Protein AF-A0A9D4DNT0-F1 (afdb_monomer)

Mean predicted aligned error: 7.51 Å

Radius of gyration: 30.44 Å; Cα contacts (8 Å, |Δi|>4): 40; chains: 1; bounding box: 56×17×82 Å

Sequence (84 aa):
MYCEDHSQLCCTNCAFLNHRQCKQVKLVSDIVKTNSTNLNKLLVTIQTILGEMKILRDKQKASMASVQSLYDRQLKIIQKTRRK

Solvent-accessible surface area (backbone atoms only — not comparable to full-atom values): 4694 Å² total; per-residue (Å²): 67,29,30,62,87,74,72,41,80,36,54,71,65,48,42,60,72,78,36,61,85,50,89,46,68,41,56,53,69,56,53,52,52,53,50,51,53,51,50,51,51,51,52,52,52,51,52,52,52,54,52,53,52,49,53,52,51,53,51,50,52,54,50,51,54,51,54,50,54,54,51,55,50,49,51,54,51,54,56,55,60,76,74,110

Nearest PDB structures (foldseek):
  6h3a-assembly1_A  TM=5.168E-01  e=4.018E-01  Homo sapiens

pLDDT: mean 93.12, std 6.23, range [53.72, 98.31]

Organism: Dreissena polymorpha (NCBI:txid45954)

Secondary structure (DSSP, 8-state):
-EETTTTEE--HHHHHHTSTT-S-EE-HHHHHHHHHHHHHHHHHHHHHHHHHHHHHHHHHHHHHHHHHHHHHHHHHHHHHHTT-

Foldseek 3Di:
DAQPVVRDDDDPVCCVPVVVVRPGDDDPVVVVVVVVVVVVVVVVVVVVVVVVVVVVVVVVVVVVVVVVVVVVVVVVVVVVVVVD

Structure (mmCIF, N/CA/C/O backbone):
data_AF-A0A9D4DNT0-F1
#
_entry.id   AF-A0A9D4DNT0-F1
#
loop_
_atom_site.group_PDB
_atom_site.id
_atom_site.type_symbol
_atom_site.label_atom_i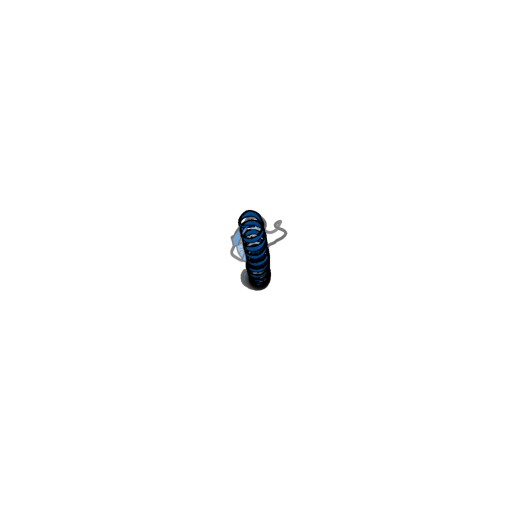d
_atom_site.label_alt_id
_atom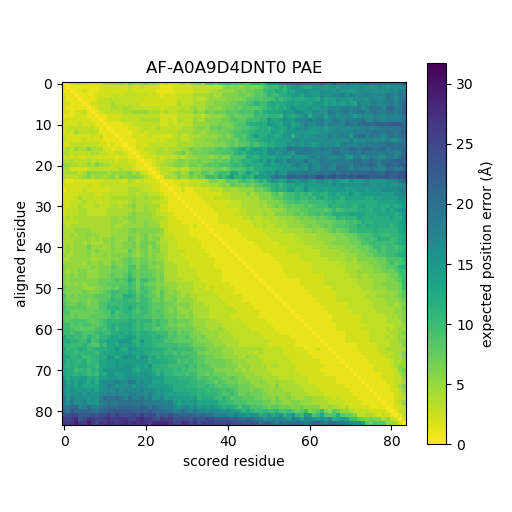_site.label_comp_id
_atom_site.label_asym_id
_atom_site.label_entity_id
_atom_site.label_seq_id
_atom_site.pdbx_PDB_ins_code
_atom_site.Cartn_x
_atom_site.Cartn_y
_atom_site.Cartn_z
_atom_site.occupancy
_atom_site.B_iso_or_equiv
_atom_site.auth_seq_id
_atom_site.auth_comp_id
_atom_site.auth_asym_id
_atom_site.auth_atom_id
_atom_site.pdbx_PDB_model_num
ATOM 1 N N . MET A 1 1 ? 16.205 -2.946 -25.411 1.00 90.69 1 MET A N 1
ATOM 2 C CA . MET A 1 1 ? 16.124 -1.599 -24.808 1.00 90.69 1 MET A CA 1
ATOM 3 C C . MET A 1 1 ? 14.662 -1.284 -24.540 1.00 90.69 1 MET A C 1
ATOM 5 O O . MET A 1 1 ? 13.792 -1.956 -25.085 1.00 90.69 1 MET A O 1
ATOM 9 N N . TYR A 1 2 ? 14.390 -0.298 -23.702 1.00 92.75 2 TYR A N 1
ATOM 10 C CA . TYR A 1 2 ? 13.056 0.250 -23.496 1.00 92.75 2 TYR A CA 1
ATOM 11 C C . TYR A 1 2 ? 13.137 1.768 -23.580 1.00 92.75 2 TYR A C 1
ATOM 13 O O . TYR A 1 2 ? 14.041 2.369 -22.997 1.00 92.75 2 TYR A O 1
ATOM 21 N N . CYS A 1 3 ? 12.217 2.369 -24.321 1.00 93.00 3 CYS A N 1
ATOM 22 C CA . CYS A 1 3 ? 12.072 3.811 -24.425 1.00 93.00 3 CYS A CA 1
ATOM 23 C C . CYS A 1 3 ? 10.928 4.249 -23.508 1.00 93.00 3 CYS A C 1
ATOM 25 O O . CYS A 1 3 ? 9.780 3.897 -23.767 1.00 93.00 3 CYS A O 1
ATOM 27 N N . GLU A 1 4 ? 11.227 5.004 -22.449 1.00 89.69 4 GLU A N 1
ATOM 28 C CA . GLU A 1 4 ? 10.204 5.500 -21.516 1.00 89.69 4 GLU A CA 1
ATOM 29 C C . GLU A 1 4 ? 9.338 6.585 -22.160 1.00 89.69 4 GLU A C 1
ATOM 31 O O . GLU A 1 4 ? 8.127 6.573 -21.960 1.00 89.69 4 GLU A O 1
ATOM 36 N N . ASP A 1 5 ? 9.922 7.436 -23.012 1.00 91.69 5 ASP A N 1
ATOM 37 C CA . ASP A 1 5 ? 9.201 8.514 -23.708 1.00 91.69 5 ASP A CA 1
ATOM 38 C C . ASP A 1 5 ? 8.033 7.981 -24.565 1.00 91.69 5 ASP A C 1
ATOM 40 O O . ASP A 1 5 ? 7.024 8.656 -24.737 1.00 91.69 5 ASP A O 1
ATOM 44 N N . HIS A 1 6 ? 8.154 6.747 -25.066 1.00 91.25 6 HIS A N 1
ATOM 45 C CA . HIS A 1 6 ? 7.138 6.069 -25.881 1.00 91.25 6 HIS A CA 1
ATOM 46 C C . HIS A 1 6 ? 6.535 4.834 -25.203 1.00 91.25 6 HIS A C 1
ATOM 48 O O . HIS A 1 6 ? 5.738 4.126 -25.809 1.00 91.25 6 HIS A O 1
ATOM 54 N N . SER A 1 7 ? 6.944 4.547 -23.966 1.00 90.19 7 SER A N 1
ATOM 55 C CA . SER A 1 7 ? 6.537 3.368 -23.196 1.00 90.19 7 SER A CA 1
ATOM 56 C C . SER A 1 7 ? 6.583 2.043 -23.977 1.00 90.19 7 SER A C 1
ATOM 58 O O . SER A 1 7 ? 5.662 1.231 -23.903 1.00 90.19 7 SER A O 1
ATOM 60 N N . GLN A 1 8 ? 7.659 1.814 -24.740 1.00 91.56 8 GLN A N 1
ATOM 61 C CA . GLN A 1 8 ? 7.772 0.645 -25.619 1.00 91.56 8 GLN A CA 1
ATOM 62 C C . GLN A 1 8 ? 9.141 -0.037 -25.577 1.00 91.56 8 GLN A C 1
ATOM 64 O O . GLN A 1 8 ? 10.186 0.595 -25.391 1.00 91.56 8 GLN A O 1
ATOM 69 N N . LEU A 1 9 ? 9.133 -1.351 -25.816 1.00 92.00 9 LEU A N 1
ATOM 70 C CA . LEU A 1 9 ? 10.343 -2.133 -26.046 1.00 92.00 9 LEU A CA 1
ATOM 71 C C . LEU A 1 9 ? 10.894 -1.855 -27.445 1.00 92.00 9 LEU A C 1
ATOM 73 O O . LEU A 1 9 ? 10.158 -1.808 -28.426 1.00 92.00 9 LEU A O 1
ATOM 77 N N . CYS A 1 10 ? 12.212 -1.721 -27.543 1.00 90.69 10 CYS A N 1
ATOM 78 C CA . CYS A 1 10 ? 12.893 -1.521 -28.814 1.00 90.69 10 CYS A CA 1
ATOM 79 C C . CYS A 1 10 ? 14.215 -2.299 -28.870 1.00 90.69 10 CYS A C 1
ATOM 81 O O . CYS A 1 10 ? 14.907 -2.494 -27.860 1.00 90.69 10 CYS A O 1
ATOM 83 N N . CYS A 1 11 ? 14.582 -2.769 -30.064 1.00 92.25 11 CYS A N 1
ATOM 84 C CA . CYS A 1 11 ? 15.917 -3.312 -30.304 1.00 92.25 11 CYS A CA 1
ATOM 85 C C . CYS A 1 11 ? 16.961 -2.179 -30.316 1.00 92.25 11 CYS A C 1
ATOM 87 O O . CYS A 1 11 ? 16.618 -0.996 -30.370 1.00 92.25 11 CYS A O 1
ATOM 89 N N . THR A 1 12 ? 18.244 -2.529 -30.272 1.00 89.50 12 THR A N 1
ATOM 90 C CA . THR A 1 12 ? 19.359 -1.566 -30.319 1.00 89.50 12 THR A CA 1
ATOM 91 C C . THR A 1 12 ? 19.335 -0.691 -31.572 1.00 89.50 12 THR A C 1
ATOM 93 O O . THR A 1 12 ? 19.576 0.509 -31.479 1.00 89.50 12 THR A O 1
ATOM 96 N N . ASN A 1 13 ?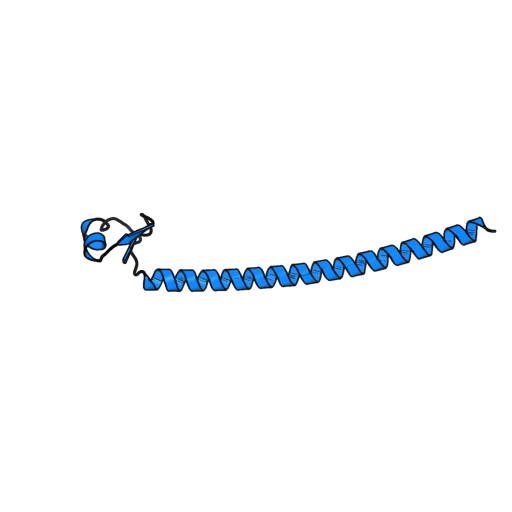 18.956 -1.247 -32.724 1.00 92.44 13 ASN A N 1
ATOM 97 C CA . ASN A 1 13 ? 18.862 -0.478 -33.966 1.00 92.44 13 ASN A CA 1
ATOM 98 C C . ASN A 1 13 ? 17.736 0.560 -33.902 1.00 92.44 13 ASN A C 1
ATOM 100 O O . ASN A 1 13 ? 17.956 1.722 -34.225 1.00 92.44 13 ASN A O 1
ATOM 104 N N . CYS A 1 14 ? 16.550 0.182 -33.416 1.00 91.69 14 CYS A N 1
ATOM 105 C CA . CYS A 1 14 ? 15.450 1.128 -33.218 1.00 91.69 14 CYS A CA 1
ATOM 106 C C . CYS A 1 14 ? 15.807 2.207 -32.188 1.00 91.69 14 CYS A C 1
ATOM 108 O O . CYS A 1 14 ? 15.460 3.370 -32.388 1.00 91.69 14 CYS A O 1
ATOM 110 N N . ALA A 1 15 ? 16.527 1.844 -31.120 1.00 88.81 15 ALA A N 1
ATOM 111 C CA . ALA A 1 15 ? 17.029 2.799 -30.136 1.00 88.81 15 ALA A CA 1
ATOM 112 C C . ALA A 1 15 ? 17.918 3.875 -30.787 1.00 88.81 15 ALA A C 1
ATOM 114 O O . ALA A 1 15 ? 17.761 5.058 -30.503 1.00 88.81 15 ALA A O 1
ATOM 115 N N . PHE A 1 16 ? 18.809 3.469 -31.696 1.00 87.50 16 PHE A N 1
ATOM 116 C CA . PHE A 1 16 ? 19.749 4.375 -32.357 1.00 87.50 16 PHE A CA 1
ATOM 117 C C . PHE A 1 16 ? 19.145 5.168 -33.523 1.00 87.50 16 PHE A C 1
ATOM 119 O O . PHE A 1 16 ? 19.512 6.321 -33.727 1.00 87.50 16 PHE A O 1
ATOM 126 N N . LEU A 1 17 ? 18.247 4.563 -34.303 1.00 91.00 17 LEU A N 1
ATOM 127 C CA . LEU A 1 17 ? 17.714 5.168 -35.528 1.00 91.00 17 LEU A CA 1
ATOM 128 C C . LEU A 1 17 ? 16.458 5.999 -35.263 1.00 91.00 17 LEU A C 1
ATOM 130 O O . LEU A 1 17 ? 16.373 7.142 -35.699 1.00 91.00 17 LEU A O 1
ATOM 134 N N . ASN A 1 18 ? 15.509 5.443 -34.508 1.00 89.31 18 ASN A N 1
ATOM 135 C CA . ASN A 1 18 ? 14.175 6.026 -34.338 1.00 89.31 18 ASN A CA 1
ATOM 136 C C . ASN A 1 18 ? 13.995 6.703 -32.975 1.00 89.31 18 ASN A C 1
ATOM 138 O O . ASN A 1 18 ? 13.132 7.559 -32.820 1.00 89.31 18 ASN A O 1
ATOM 142 N N . HIS A 1 19 ? 14.824 6.349 -31.991 1.00 90.88 19 HIS A N 1
ATOM 143 C CA . HIS A 1 19 ? 14.759 6.901 -30.636 1.00 90.88 19 HIS A CA 1
ATOM 144 C C . HIS A 1 19 ? 16.015 7.677 -30.236 1.00 90.88 19 HIS A C 1
ATOM 146 O O . HIS A 1 19 ? 16.247 7.909 -29.055 1.00 90.88 19 HIS A O 1
ATOM 152 N N . ARG A 1 20 ? 16.811 8.137 -31.209 1.00 84.81 20 ARG A N 1
ATOM 153 C CA . ARG A 1 20 ? 18.043 8.899 -30.943 1.00 84.81 20 ARG A CA 1
ATOM 154 C C . ARG A 1 20 ? 17.802 10.188 -30.159 1.00 84.81 20 ARG A C 1
ATOM 156 O O . ARG A 1 20 ? 18.665 10.625 -29.408 1.00 84.81 20 ARG A O 1
ATOM 163 N N . GLN A 1 21 ? 16.650 10.814 -30.392 1.00 89.69 21 GLN A N 1
ATOM 164 C CA . GLN A 1 21 ? 16.239 12.051 -29.727 1.00 89.69 21 GLN A CA 1
ATOM 165 C C . GLN A 1 21 ? 15.449 11.793 -28.436 1.00 89.69 21 GLN A C 1
ATOM 167 O O . GLN A 1 21 ? 15.171 12.735 -27.695 1.00 89.69 21 GLN A O 1
ATOM 172 N N . CYS A 1 22 ? 15.098 10.536 -28.152 1.00 90.81 22 CYS A N 1
ATOM 173 C CA . CYS A 1 22 ? 14.477 10.168 -26.889 1.00 90.81 22 CYS A CA 1
ATOM 174 C C . CYS A 1 22 ? 15.510 10.278 -25.773 1.00 90.81 22 CYS A C 1
ATOM 176 O O . CYS A 1 22 ? 16.626 9.770 -25.884 1.00 90.81 22 CYS A O 1
ATOM 178 N N . LYS A 1 23 ? 15.131 10.929 -24.677 1.00 83.94 23 LYS A N 1
ATOM 179 C CA . LYS A 1 23 ? 16.032 11.171 -23.544 1.00 83.94 23 LYS A CA 1
ATOM 180 C C . LYS A 1 23 ? 16.116 9.963 -22.621 1.00 83.94 23 LYS A C 1
ATOM 182 O O . LYS A 1 23 ? 17.088 9.826 -21.885 1.00 83.94 23 LYS A O 1
ATOM 187 N N . GLN A 1 24 ? 15.108 9.096 -22.661 1.00 86.50 24 GLN A N 1
ATOM 188 C CA . GLN A 1 24 ? 14.946 8.003 -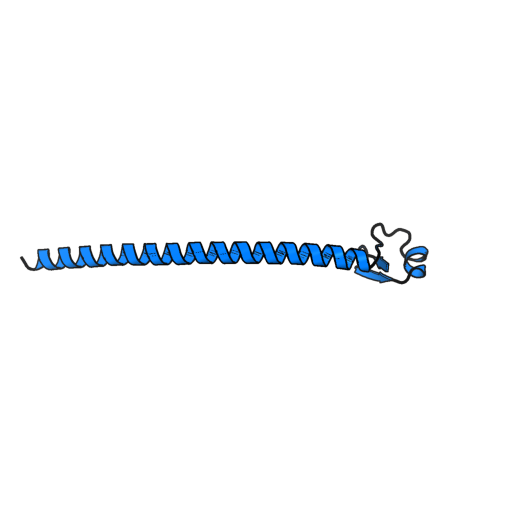21.708 1.00 86.50 24 GLN A CA 1
ATOM 189 C C . GLN A 1 24 ? 14.906 6.644 -22.415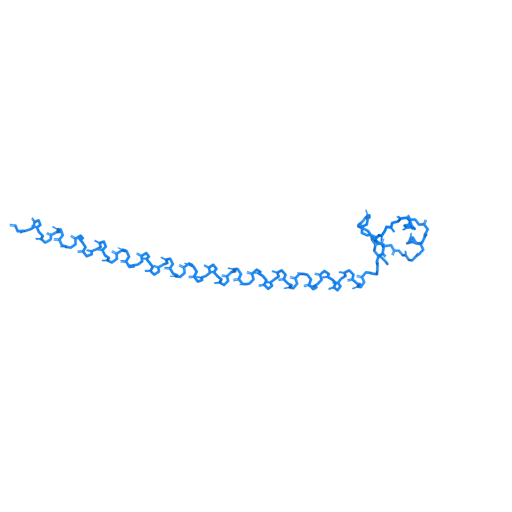 1.00 86.50 24 GLN A C 1
ATOM 191 O O . GLN A 1 24 ? 13.902 5.933 -22.378 1.00 86.50 24 GLN A O 1
ATOM 196 N N . VAL A 1 25 ? 16.002 6.267 -23.079 1.00 90.81 25 VAL A N 1
ATOM 197 C CA . VAL A 1 25 ? 16.181 4.902 -23.598 1.00 90.81 25 VAL A CA 1
ATOM 198 C C . VAL A 1 25 ? 17.130 4.145 -22.679 1.00 90.81 25 VAL A C 1
ATOM 200 O O . VAL A 1 25 ? 18.313 4.463 -22.595 1.00 90.81 25 VAL A O 1
ATOM 203 N N . LYS A 1 26 ? 16.611 3.137 -21.977 1.00 89.81 26 LYS A N 1
ATOM 204 C CA . LYS A 1 26 ? 17.349 2.377 -20.960 1.00 89.81 26 LYS A CA 1
ATOM 205 C C . LYS A 1 26 ? 17.389 0.893 -21.294 1.00 89.81 26 LYS A C 1
ATOM 207 O O . LYS A 1 26 ? 16.633 0.382 -22.131 1.00 89.81 26 LYS A O 1
ATOM 212 N N . LEU A 1 27 ? 18.283 0.173 -20.625 1.00 91.56 27 LEU A N 1
ATOM 213 C CA . LEU A 1 27 ? 18.256 -1.281 -20.645 1.00 91.56 27 LEU A CA 1
ATOM 214 C C . LEU A 1 27 ? 17.025 -1.775 -19.886 1.00 91.56 27 LEU A C 1
ATOM 216 O O . LEU A 1 27 ? 16.694 -1.287 -18.807 1.00 91.56 27 LEU A O 1
ATOM 220 N N . VAL A 1 28 ? 16.363 -2.786 -20.448 1.00 89.50 28 VAL A N 1
ATOM 221 C CA . VAL A 1 28 ? 15.166 -3.388 -19.839 1.00 89.50 28 VAL A CA 1
ATOM 222 C C . VAL A 1 28 ? 15.496 -3.936 -18.449 1.00 89.50 28 VAL A C 1
ATOM 224 O O . VAL A 1 28 ? 14.709 -3.777 -17.524 1.00 89.50 28 VAL A O 1
ATOM 227 N N . SER A 1 29 ? 16.689 -4.517 -18.283 1.00 90.19 29 SER A N 1
ATOM 228 C CA . SER A 1 29 ? 17.177 -5.037 -17.003 1.00 90.19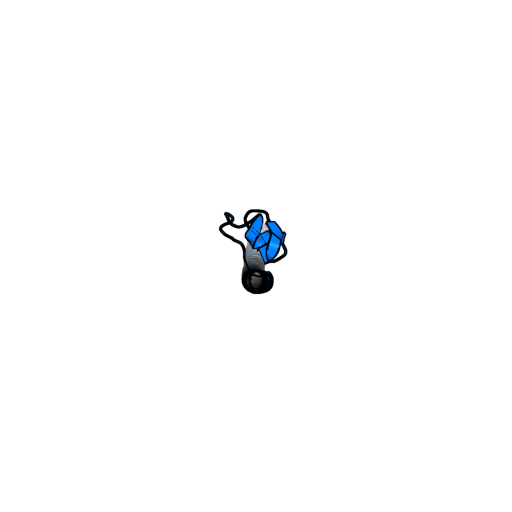 29 SER A CA 1
ATOM 229 C C . SER A 1 29 ? 17.201 -3.983 -15.902 1.00 90.19 29 SER A C 1
ATOM 231 O O . SER A 1 29 ? 16.871 -4.291 -14.759 1.00 90.19 29 SER A O 1
ATOM 233 N N . ASP A 1 30 ? 17.576 -2.751 -16.234 1.00 89.25 30 ASP A N 1
ATOM 234 C CA . ASP A 1 30 ? 17.733 -1.682 -15.251 1.00 89.25 30 ASP A CA 1
ATOM 235 C C . ASP A 1 30 ? 16.364 -1.172 -14.814 1.00 89.25 30 ASP A C 1
ATOM 237 O O . ASP A 1 30 ? 16.111 -1.035 -13.621 1.00 89.25 30 ASP A O 1
ATOM 241 N N . ILE A 1 31 ? 15.435 -1.028 -15.763 1.00 89.31 31 ILE A N 1
ATOM 242 C CA . ILE A 1 31 ? 14.039 -0.688 -15.468 1.00 89.31 31 ILE A CA 1
ATOM 243 C C . ILE A 1 31 ? 13.400 -1.753 -14.581 1.00 89.31 31 ILE A C 1
ATOM 245 O O . ILE A 1 31 ? 12.780 -1.423 -13.573 1.00 89.31 31 ILE A O 1
ATOM 249 N N . VAL A 1 32 ? 13.575 -3.035 -14.914 1.00 89.88 32 VAL A N 1
ATOM 250 C CA . VAL A 1 32 ? 13.031 -4.141 -14.114 1.00 89.88 32 VAL A CA 1
ATOM 251 C C . VAL A 1 32 ? 13.602 -4.119 -12.694 1.00 89.88 32 VAL A C 1
ATOM 253 O O . VAL A 1 32 ? 12.841 -4.233 -11.734 1.00 89.88 32 VAL A O 1
ATOM 256 N N . LYS A 1 33 ? 14.916 -3.914 -12.531 1.00 93.19 33 LYS A N 1
ATOM 257 C CA . LYS A 1 33 ? 15.562 -3.814 -11.209 1.00 93.19 33 LYS A CA 1
ATOM 258 C C . LYS A 1 33 ? 15.046 -2.624 -10.398 1.00 93.19 33 LYS A C 1
ATOM 260 O O . LYS A 1 33 ? 14.703 -2.790 -9.224 1.00 93.19 33 LYS A O 1
ATOM 265 N N . THR A 1 34 ? 14.973 -1.440 -11.004 1.00 89.50 34 THR A N 1
ATOM 266 C CA . THR A 1 34 ? 14.485 -0.225 -10.340 1.00 89.50 34 THR A CA 1
ATOM 267 C C . THR A 1 34 ? 13.018 -0.370 -9.949 1.00 89.50 34 THR A C 1
ATOM 269 O O . THR A 1 34 ? 12.669 -0.117 -8.796 1.00 89.50 34 THR A O 1
ATOM 272 N N . ASN A 1 35 ? 12.170 -0.853 -10.858 1.00 90.44 35 ASN A N 1
ATOM 273 C CA . ASN A 1 35 ? 10.747 -1.044 -10.589 1.00 90.44 35 ASN A CA 1
ATOM 274 C C . ASN A 1 35 ? 10.510 -2.111 -9.521 1.00 90.44 35 ASN A C 1
ATOM 276 O O . ASN A 1 35 ? 9.722 -1.878 -8.613 1.00 90.44 35 ASN A O 1
ATOM 280 N N . SER A 1 36 ? 11.233 -3.233 -9.564 1.00 93.62 36 SER A N 1
ATOM 281 C CA . SER A 1 36 ? 11.171 -4.265 -8.520 1.00 93.62 36 SER A CA 1
ATOM 282 C C . SER A 1 36 ? 11.548 -3.702 -7.145 1.00 93.62 36 SER A C 1
ATOM 284 O O . SER A 1 36 ? 10.832 -3.892 -6.163 1.00 93.62 36 SER A O 1
ATOM 286 N N . THR A 1 37 ? 12.620 -2.909 -7.078 1.00 94.88 37 THR A N 1
ATOM 287 C CA . THR A 1 37 ? 13.042 -2.250 -5.832 1.00 94.88 37 THR A CA 1
ATOM 288 C C . THR A 1 37 ? 11.981 -1.276 -5.317 1.00 94.88 37 THR A C 1
ATOM 290 O O . THR A 1 37 ? 11.683 -1.256 -4.123 1.00 94.88 37 THR A O 1
ATOM 293 N N . ASN A 1 38 ? 11.392 -0.475 -6.206 1.00 95.62 38 ASN A N 1
ATOM 294 C CA . ASN A 1 38 ? 10.343 0.477 -5.846 1.00 95.62 38 ASN A CA 1
ATOM 295 C C . ASN A 1 38 ? 9.064 -0.232 -5.380 1.00 95.62 38 ASN A C 1
ATOM 297 O O . ASN A 1 38 ? 8.485 0.170 -4.373 1.00 95.62 38 ASN A O 1
ATOM 301 N N . LEU A 1 39 ? 8.664 -1.316 -6.049 1.00 96.19 39 LEU A N 1
ATOM 302 C CA . LEU A 1 39 ? 7.533 -2.148 -5.638 1.00 96.19 39 LEU A CA 1
ATOM 303 C C . LEU A 1 39 ? 7.765 -2.769 -4.258 1.00 96.19 39 LEU A C 1
ATOM 305 O O . LEU A 1 39 ? 6.872 -2.722 -3.420 1.00 96.19 39 LEU A O 1
ATOM 309 N N . ASN A 1 40 ? 8.971 -3.267 -3.977 1.00 96.81 40 ASN A N 1
ATOM 310 C CA . ASN A 1 40 ? 9.306 -3.791 -2.652 1.00 96.81 40 ASN A CA 1
ATOM 311 C C . ASN A 1 40 ? 9.222 -2.713 -1.566 1.00 96.81 40 ASN A C 1
ATOM 313 O O . ASN A 1 40 ? 8.669 -2.966 -0.498 1.00 96.81 40 ASN A O 1
ATOM 317 N N . LYS A 1 41 ? 9.705 -1.493 -1.836 1.00 97.06 41 LYS A N 1
ATOM 318 C CA . LYS A 1 41 ? 9.549 -0.363 -0.905 1.00 97.06 41 LYS A CA 1
ATOM 319 C C . LYS A 1 41 ? 8.075 -0.051 -0.646 1.00 97.06 41 LYS A C 1
ATOM 321 O O . LYS A 1 41 ? 7.687 0.089 0.509 1.00 97.06 41 LYS A O 1
ATOM 326 N N . LEU A 1 42 ? 7.255 0.001 -1.698 1.00 97.31 42 LEU A N 1
ATOM 327 C CA . LEU A 1 42 ? 5.813 0.227 -1.575 1.00 97.31 42 LEU A CA 1
ATOM 328 C C . LEU A 1 42 ? 5.129 -0.876 -0.760 1.00 97.31 42 LEU A C 1
ATOM 330 O O . LEU A 1 42 ? 4.314 -0.568 0.106 1.00 97.31 42 LEU A O 1
ATOM 334 N N . LEU A 1 43 ? 5.486 -2.144 -0.982 1.00 97.69 43 LEU A N 1
ATOM 335 C CA . LEU A 1 43 ? 4.962 -3.270 -0.205 1.00 97.69 43 LEU A CA 1
ATOM 336 C C . LEU A 1 43 ? 5.292 -3.137 1.284 1.00 97.69 43 LEU A C 1
ATOM 338 O O . LEU A 1 43 ? 4.404 -3.315 2.116 1.00 97.69 43 LEU A O 1
ATOM 342 N N . VAL A 1 44 ? 6.530 -2.767 1.622 1.00 97.75 44 VAL A N 1
ATOM 343 C CA . VAL A 1 44 ? 6.934 -2.518 3.015 1.00 97.75 44 VAL A CA 1
ATOM 344 C C . VAL A 1 44 ? 6.122 -1.370 3.618 1.00 97.75 44 VAL A C 1
ATOM 346 O O . VAL A 1 44 ? 5.591 -1.510 4.717 1.00 97.75 44 VAL A O 1
ATOM 349 N N . THR A 1 45 ? 5.949 -0.258 2.898 1.00 97.50 45 THR A N 1
ATOM 350 C CA . THR A 1 45 ? 5.124 0.866 3.369 1.00 97.50 45 THR A CA 1
ATOM 351 C C . THR A 1 45 ? 3.673 0.448 3.617 1.00 97.50 45 THR A C 1
ATOM 353 O O . THR A 1 45 ? 3.110 0.786 4.657 1.00 97.50 45 THR A O 1
ATOM 356 N N . ILE A 1 46 ? 3.073 -0.328 2.708 1.00 97.75 46 ILE A N 1
ATOM 357 C CA . ILE A 1 46 ? 1.707 -0.851 2.868 1.00 97.75 46 ILE A CA 1
ATOM 358 C C . ILE A 1 46 ? 1.612 -1.739 4.114 1.00 97.75 46 ILE A C 1
ATOM 360 O O . ILE A 1 46 ? 0.668 -1.602 4.891 1.00 97.75 46 ILE A O 1
ATOM 364 N N . GLN A 1 47 ? 2.588 -2.621 4.339 1.00 97.81 47 GLN A N 1
ATOM 365 C CA . GLN A 1 47 ? 2.619 -3.482 5.524 1.00 97.81 47 GLN A CA 1
ATOM 366 C C . GLN A 1 47 ? 2.695 -2.675 6.824 1.00 97.81 47 GLN A C 1
ATOM 368 O O . GLN A 1 47 ? 1.958 -2.978 7.765 1.00 97.81 47 GLN A O 1
ATOM 373 N N . THR A 1 48 ? 3.517 -1.623 6.867 1.00 98.06 48 THR A N 1
ATOM 374 C CA . THR A 1 48 ? 3.598 -0.718 8.024 1.00 98.06 48 THR A CA 1
ATOM 375 C C . THR A 1 48 ? 2.257 -0.044 8.297 1.00 98.06 48 THR A C 1
ATOM 377 O O . THR A 1 48 ? 1.756 -0.124 9.419 1.00 98.06 48 THR A O 1
ATOM 380 N N . ILE A 1 49 ? 1.623 0.531 7.269 1.00 98.19 49 ILE A N 1
ATOM 381 C CA . ILE A 1 49 ? 0.313 1.191 7.399 1.00 98.19 49 ILE A CA 1
ATOM 382 C C . ILE A 1 49 ? -0.742 0.203 7.913 1.00 98.19 49 ILE A C 1
ATOM 384 O O . ILE A 1 49 ? -1.497 0.518 8.832 1.00 98.19 49 ILE A O 1
ATOM 388 N N . LEU A 1 50 ? -0.784 -1.018 7.372 1.00 97.81 50 LEU A N 1
ATOM 389 C CA . LEU A 1 50 ? -1.712 -2.053 7.839 1.00 97.81 50 LEU A CA 1
ATOM 390 C C . LEU A 1 50 ? -1.474 -2.423 9.311 1.00 97.81 50 LEU A C 1
ATOM 392 O O . LEU A 1 50 ? -2.437 -2.634 10.056 1.00 97.81 50 LEU A O 1
ATOM 396 N N . GLY A 1 51 ? -0.212 -2.475 9.743 1.00 98.31 51 GLY A N 1
ATOM 397 C CA . GLY A 1 51 ? 0.164 -2.684 11.140 1.00 98.31 51 GLY A CA 1
ATOM 398 C C . GLY A 1 51 ? -0.341 -1.566 12.055 1.00 98.31 51 GLY A C 1
ATOM 399 O O . GLY A 1 51 ? -0.996 -1.837 13.064 1.00 98.31 51 GLY A O 1
ATOM 400 N N . GLU A 1 52 ? -0.116 -0.310 11.675 1.00 98.12 52 GLU A N 1
ATOM 401 C CA . GLU A 1 52 ? -0.590 0.863 12.419 1.00 98.12 52 GLU A CA 1
ATOM 402 C C . GLU A 1 52 ? -2.120 0.916 12.495 1.00 98.12 52 GLU A C 1
ATOM 404 O O . GLU A 1 52 ? -2.688 1.112 13.573 1.00 98.12 52 GLU A O 1
ATOM 409 N N . MET A 1 53 ? -2.809 0.649 11.382 1.00 98.12 53 MET A N 1
ATOM 410 C CA . MET A 1 53 ? -4.272 0.574 11.340 1.00 98.12 53 MET A CA 1
ATOM 411 C C . MET A 1 53 ? -4.821 -0.516 12.264 1.00 98.12 53 MET A C 1
ATOM 413 O O . MET A 1 53 ? -5.868 -0.325 12.889 1.00 98.12 53 MET A O 1
ATOM 417 N N . LYS A 1 54 ? -4.133 -1.659 12.376 1.00 98.19 54 LYS A N 1
ATOM 418 C CA . LYS A 1 54 ? -4.511 -2.721 13.317 1.00 98.19 54 LYS A CA 1
ATOM 419 C C . LYS A 1 54 ? -4.387 -2.240 14.764 1.00 98.19 54 LYS A C 1
ATOM 421 O O . LYS A 1 54 ? -5.337 -2.389 15.526 1.00 98.19 54 LYS A O 1
ATOM 426 N N . ILE A 1 55 ? -3.272 -1.599 15.116 1.00 98.19 55 ILE A N 1
ATOM 427 C CA . ILE A 1 55 ? -3.055 -1.042 16.461 1.00 98.19 55 ILE A CA 1
ATOM 428 C C . ILE A 1 55 ? -4.132 -0.004 16.801 1.00 98.19 55 ILE A C 1
ATOM 430 O O . ILE A 1 55 ? -4.699 -0.037 17.894 1.00 98.19 55 ILE A O 1
ATOM 434 N N . LEU A 1 56 ? -4.441 0.906 15.873 1.00 98.12 56 LEU A N 1
ATOM 435 C CA . LEU A 1 56 ? -5.489 1.914 16.059 1.00 98.12 56 LEU A CA 1
ATOM 436 C C . LEU A 1 56 ? -6.863 1.271 16.268 1.00 98.12 56 LEU A C 1
ATOM 438 O O . LEU A 1 56 ? -7.583 1.656 17.189 1.00 98.12 56 LEU A O 1
ATOM 442 N N . ARG A 1 57 ? -7.200 0.251 15.472 1.00 98.12 57 ARG A N 1
ATOM 443 C CA . ARG A 1 57 ? -8.449 -0.507 15.613 1.00 98.12 57 ARG A CA 1
ATOM 444 C C . ARG A 1 57 ? -8.559 -1.166 16.987 1.00 98.12 57 ARG A C 1
ATOM 446 O O . ARG A 1 57 ? -9.616 -1.097 17.613 1.00 98.12 57 ARG A O 1
ATOM 453 N N . ASP A 1 58 ? -7.491 -1.795 17.463 1.00 98.19 58 ASP A N 1
ATOM 454 C CA . ASP A 1 58 ? -7.493 -2.492 18.751 1.00 98.19 58 ASP A CA 1
ATOM 455 C C . ASP A 1 58 ? -7.606 -1.501 19.921 1.00 98.19 58 ASP A C 1
ATOM 457 O O . ASP A 1 58 ? -8.403 -1.712 20.840 1.00 98.19 58 ASP A O 1
ATOM 461 N N . LYS A 1 59 ? -6.919 -0.352 19.841 1.00 98.00 59 LYS A N 1
ATOM 462 C CA . LYS A 1 59 ? -7.085 0.755 20.799 1.00 98.00 59 LYS A CA 1
ATOM 463 C C . LYS A 1 59 ? -8.513 1.300 20.807 1.00 98.00 59 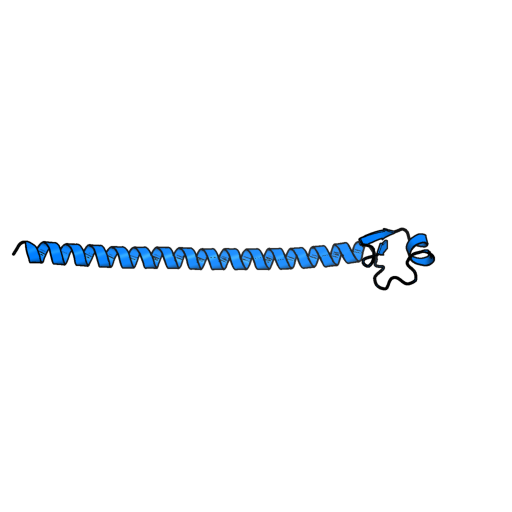LYS A C 1
ATOM 465 O O . LYS A 1 59 ? -9.076 1.524 21.879 1.00 98.00 59 LYS A O 1
ATOM 470 N N . GLN A 1 60 ? -9.119 1.486 19.635 1.00 98.06 60 GLN A N 1
ATOM 471 C CA . GLN A 1 60 ? -10.497 1.960 19.524 1.00 98.06 60 GLN A CA 1
ATOM 472 C C . GLN A 1 60 ? -11.480 0.970 20.159 1.00 98.06 60 GLN A C 1
ATOM 474 O O . GLN A 1 60 ? -12.354 1.386 20.918 1.00 98.06 60 GLN A O 1
ATOM 479 N N . LYS A 1 61 ? -11.311 -0.338 19.923 1.00 97.69 61 LYS A N 1
ATOM 480 C CA . LYS A 1 61 ? -12.124 -1.382 20.569 1.00 97.69 61 LYS A CA 1
ATOM 481 C C . LYS A 1 61 ? -12.009 -1.342 22.091 1.00 97.69 61 LYS A C 1
ATOM 483 O O . LYS A 1 61 ? -13.031 -1.384 22.772 1.00 97.69 61 LYS A O 1
ATOM 488 N N . ALA A 1 62 ? -10.791 -1.230 22.621 1.00 97.62 62 ALA A N 1
ATOM 489 C CA . ALA A 1 62 ? -10.566 -1.145 24.063 1.00 97.62 62 ALA A CA 1
ATOM 490 C C . ALA A 1 62 ? -11.218 0.108 24.674 1.00 97.62 62 ALA A C 1
ATOM 492 O O . ALA A 1 62 ? -11.877 0.025 25.710 1.00 97.62 62 ALA A O 1
ATOM 493 N N . SER A 1 63 ? -11.095 1.255 23.998 1.00 97.88 63 SER A N 1
ATOM 494 C CA . SER A 1 63 ? -11.737 2.505 24.416 1.00 97.88 63 SER A CA 1
ATOM 495 C C . SER A 1 63 ? -13.264 2.380 24.441 1.00 97.88 63 SER A C 1
ATOM 497 O O . SER A 1 63 ? -13.894 2.689 25.450 1.00 97.88 63 SER A O 1
ATOM 499 N N . MET A 1 64 ? -13.862 1.828 23.380 1.00 97.44 64 MET A N 1
ATOM 500 C CA . MET A 1 64 ? -15.309 1.599 23.305 1.00 97.44 64 MET A CA 1
ATOM 501 C C . MET A 1 64 ? -15.809 0.660 24.406 1.00 97.44 64 MET A C 1
ATOM 503 O O . MET A 1 64 ? -16.834 0.938 25.025 1.00 97.44 64 MET A O 1
ATOM 507 N N . ALA A 1 65 ? -15.077 -0.419 24.696 1.00 97.62 65 ALA A N 1
ATOM 508 C CA . ALA A 1 65 ? -15.420 -1.331 25.786 1.00 97.62 65 ALA A CA 1
ATOM 509 C C . ALA A 1 65 ? -15.387 -0.628 27.155 1.00 97.62 65 ALA A C 1
ATOM 511 O O . ALA A 1 65 ? -16.283 -0.823 27.979 1.00 97.62 65 ALA A O 1
ATOM 512 N N . SER A 1 66 ? -14.393 0.236 27.381 1.00 97.56 66 SER A N 1
ATOM 513 C CA . SER A 1 66 ? -14.304 1.052 28.596 1.00 97.56 66 SER A CA 1
ATOM 514 C C . SER A 1 66 ? -15.500 2.001 28.724 1.00 97.56 66 SER A C 1
ATOM 516 O O . SER A 1 66 ? -16.188 1.988 29.747 1.00 97.56 66 SER A O 1
ATOM 518 N N . VAL A 1 67 ? -15.819 2.752 27.664 1.00 97.44 67 VAL A N 1
ATOM 519 C CA . VAL A 1 67 ? -16.973 3.667 27.632 1.00 97.44 67 VAL A CA 1
ATOM 520 C C . VAL A 1 67 ? -18.281 2.922 27.901 1.00 97.44 67 VAL A C 1
ATOM 522 O O . VAL A 1 67 ? -19.074 3.371 28.730 1.00 97.44 67 VAL A O 1
ATOM 525 N N . GLN A 1 68 ? -18.479 1.757 27.279 1.00 97.12 68 GLN A N 1
ATOM 526 C CA . GLN A 1 68 ? -19.661 0.929 27.514 1.00 97.12 68 GLN A CA 1
ATOM 527 C C . GLN A 1 68 ? -19.772 0.512 28.986 1.00 97.12 68 GLN A C 1
ATOM 529 O O . GLN A 1 68 ? -20.833 0.651 29.591 1.00 97.12 68 GLN A O 1
ATOM 534 N N . SER A 1 69 ? -18.668 0.076 29.599 1.00 97.25 69 SER A N 1
ATOM 535 C CA . SER A 1 69 ? -18.666 -0.326 31.010 1.00 97.25 69 SER A CA 1
ATOM 536 C C . SER A 1 69 ? -19.031 0.825 31.959 1.00 97.25 69 SER A C 1
ATOM 538 O O . SER A 1 69 ? -19.748 0.627 32.946 1.00 97.25 69 SER A O 1
ATOM 540 N N . LEU A 1 70 ? -18.579 2.047 31.650 1.00 97.25 70 LEU A N 1
ATOM 541 C CA . LEU A 1 70 ? -18.906 3.249 32.416 1.00 97.25 70 LEU A CA 1
ATOM 542 C C . LEU A 1 70 ? -20.384 3.611 32.267 1.00 97.25 70 LEU A C 1
ATOM 544 O O . LEU A 1 70 ? -21.040 3.9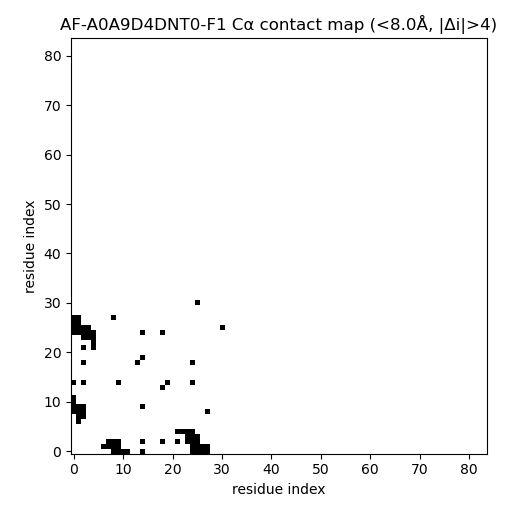23 33.265 1.00 97.25 70 LEU A O 1
ATOM 548 N N . TYR A 1 71 ? -20.911 3.521 31.047 1.00 97.06 71 TYR A N 1
ATOM 549 C CA . TYR A 1 71 ? -22.324 3.744 30.763 1.00 97.06 71 TYR A CA 1
ATOM 550 C C . TYR A 1 71 ? -23.216 2.751 31.524 1.00 97.06 71 TYR A C 1
ATOM 552 O O . TYR A 1 71 ? -24.124 3.162 32.252 1.00 97.06 71 TYR A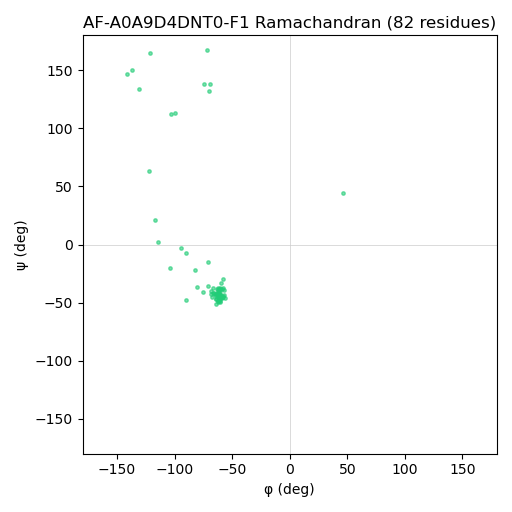 O 1
ATOM 560 N N . ASP A 1 72 ? -22.895 1.457 31.470 1.00 97.06 72 ASP A N 1
ATOM 561 C CA . ASP A 1 72 ? -23.627 0.408 32.187 1.00 97.06 72 ASP A CA 1
ATOM 562 C C . ASP A 1 72 ? -23.598 0.631 33.707 1.00 97.06 72 ASP A C 1
ATOM 564 O O . ASP A 1 72 ? -24.594 0.420 34.411 1.00 97.06 72 ASP A O 1
ATOM 568 N N . ARG A 1 73 ? -22.458 1.089 34.242 1.00 96.69 73 ARG A N 1
ATOM 569 C CA . ARG A 1 73 ? -22.325 1.435 35.662 1.00 96.69 73 ARG A CA 1
ATOM 570 C C . ARG A 1 73 ? -23.224 2.611 36.037 1.00 96.69 73 ARG A C 1
ATOM 572 O O . ARG A 1 73 ? -23.888 2.539 37.072 1.00 96.69 73 ARG A O 1
ATOM 579 N N . GLN A 1 74 ? -23.267 3.666 35.224 1.00 96.38 74 GLN A N 1
ATOM 580 C CA . GLN A 1 74 ? -24.150 4.807 35.478 1.00 96.38 74 GLN A CA 1
ATOM 581 C C . GLN A 1 74 ? -25.627 4.415 35.420 1.00 96.38 74 GLN A C 1
ATOM 583 O O . GLN A 1 74 ? -26.384 4.782 36.320 1.00 96.38 74 GLN A O 1
ATOM 588 N N . LEU A 1 75 ? -26.032 3.605 34.438 1.00 95.81 75 LEU A N 1
ATOM 589 C CA . LEU A 1 75 ? -27.400 3.090 34.353 1.00 95.81 75 LEU A CA 1
ATOM 590 C C . LEU A 1 75 ? -27.809 2.339 35.622 1.00 95.81 75 LEU A C 1
ATOM 592 O O . LEU A 1 75 ? -28.881 2.596 36.173 1.00 95.81 75 LEU A O 1
ATOM 596 N N . LYS A 1 76 ? -26.939 1.460 36.136 1.00 95.56 76 LYS A N 1
ATOM 597 C CA . LYS A 1 76 ? -27.191 0.738 37.394 1.00 95.56 76 LYS A CA 1
ATOM 598 C C . LYS A 1 76 ? -27.361 1.686 38.582 1.00 95.56 76 LYS A C 1
ATOM 600 O O . LYS A 1 76 ? -28.205 1.429 39.440 1.00 95.56 76 LYS A O 1
ATOM 605 N N . ILE A 1 77 ? -26.577 2.763 38.652 1.00 95.88 77 ILE A N 1
ATOM 606 C CA . ILE A 1 77 ? -26.705 3.778 39.709 1.00 95.88 77 ILE A CA 1
ATOM 607 C C . ILE A 1 77 ? -28.067 4.473 39.603 1.00 95.88 77 ILE A C 1
ATOM 609 O O . ILE A 1 77 ? -28.808 4.487 40.581 1.00 95.88 77 ILE A O 1
ATOM 613 N N . ILE A 1 78 ? -28.439 4.962 38.416 1.00 94.81 78 ILE A N 1
ATOM 614 C CA . ILE A 1 78 ? -29.722 5.646 38.181 1.00 94.81 78 ILE A CA 1
ATOM 615 C C . ILE A 1 78 ? -30.905 4.743 38.549 1.00 94.81 78 ILE A C 1
ATOM 617 O O . ILE A 1 78 ? -31.831 5.175 39.236 1.00 94.81 78 ILE A O 1
ATOM 621 N N . GLN A 1 79 ? -30.869 3.474 38.134 1.00 94.19 79 GLN A N 1
ATOM 622 C CA . GLN A 1 79 ? -31.911 2.497 38.458 1.00 94.19 79 GLN A CA 1
ATOM 623 C C . GLN A 1 79 ? -32.032 2.249 39.966 1.00 94.19 79 GLN A C 1
ATOM 625 O O . GLN A 1 79 ? -33.147 2.117 40.466 1.00 94.19 79 GLN A O 1
ATOM 630 N N . LYS A 1 80 ? -30.912 2.198 40.699 1.00 91.88 80 LYS A N 1
ATOM 631 C CA . LYS A 1 80 ? -30.927 2.066 42.165 1.00 91.88 80 LYS A CA 1
ATOM 632 C C . LYS A 1 80 ? -31.508 3.303 42.842 1.00 91.88 80 LYS A C 1
ATOM 634 O O . LYS A 1 80 ? -32.282 3.147 43.779 1.00 91.88 80 LYS A O 1
ATOM 639 N N . THR A 1 81 ? -31.167 4.501 42.371 1.00 90.38 81 THR A N 1
ATOM 640 C CA . THR A 1 81 ? -31.679 5.756 42.939 1.00 90.38 81 THR A CA 1
ATOM 641 C C . THR A 1 81 ? -33.182 5.911 42.718 1.00 90.38 81 THR A C 1
ATOM 643 O O . THR A 1 81 ? -33.867 6.348 43.625 1.00 90.38 81 THR A O 1
ATOM 646 N N . ARG A 1 82 ? -33.719 5.491 41.562 1.00 82.56 82 ARG A N 1
ATOM 647 C CA . ARG A 1 82 ? -35.168 5.540 41.267 1.00 82.56 82 ARG A CA 1
ATOM 648 C C . ARG A 1 82 ? -36.027 4.542 42.057 1.00 82.56 82 ARG A C 1
ATOM 650 O O . ARG A 1 82 ? -37.245 4.643 42.009 1.00 82.56 82 ARG A O 1
ATOM 657 N N . ARG A 1 83 ? -35.417 3.535 42.691 1.00 73.81 83 ARG A N 1
ATOM 658 C CA . ARG A 1 83 ? -36.116 2.518 43.501 1.00 73.81 83 ARG A CA 1
ATOM 659 C C . ARG A 1 83 ? -36.165 2.863 44.997 1.00 73.81 83 ARG A C 1
ATOM 661 O O . ARG A 1 83 ? -36.717 2.073 45.756 1.00 73.81 83 ARG A O 1
ATOM 668 N N . LYS A 1 84 ? -35.548 3.972 45.409 1.00 53.72 84 LYS A N 1
ATOM 669 C CA . LYS A 1 84 ? -35.651 4.553 46.753 1.00 53.72 84 LYS A CA 1
ATOM 670 C C . LYS A 1 84 ? -36.623 5.721 46.720 1.00 53.72 84 LYS A C 1
ATOM 672 O O . LYS A 1 84 ? -37.271 5.926 47.764 1.00 53.72 84 LYS A O 1
#